Protein AF-A0A314XPW4-F1 (afdb_monomer_lite)

pLDDT: mean 75.12, std 13.67, range [44.5, 95.25]

Secondary structure (DSSP, 8-state):
-EEEEEEEEEE-----GGGS--EEETTEEESEEEEEEEEETT-S---PPPEEEE-GGG----S-EEEEEEEEGGGG-SHHHHH-S-EEEEEEEESTTEEEEEEEEEEE-HHHHTT---

Foldseek 3Di:
DWKKKKWKKAQADDDPPVPADFDDDPPDTAQKWKWKWKDQPPDPDTFDIDIGGDHCVVDPRPDIDMDMDIDDCVRRDCVCVVPGPDMDIDMDIGHPRMDTDDMDMDDDDPVNCPPVDD

Sequence (118 aa):
MGYALCAVFVLRRRHPPNLLGKWKYGTHNTAHGLRCEVKPGNLGEGGRCPFFGCSEELGQIESEHIWLSFVSGEYFGTSWQDSCHHLDFSFKSLGPGLELKRCGVRFIYEKDLVGIKQ

Structure (mmCIF, N/CA/C/O backbone):
data_AF-A0A314XPW4-F1
#
_entry.id   AF-A0A314XPW4-F1
#
loop_
_atom_site.group_PDB
_atom_site.id
_atom_site.type_symbol
_atom_site.label_atom_id
_atom_site.label_alt_id
_atom_site.label_comp_id
_atom_site.label_asym_id
_atom_site.label_entity_id
_atom_site.label_seq_id
_atom_site.pdbx_PDB_ins_code
_atom_site.Cartn_x
_atom_site.Cartn_y
_atom_site.Cartn_z
_atom_site.occupancy
_atom_site.B_iso_or_equiv
_atom_site.auth_seq_id
_atom_site.auth_comp_id
_atom_site.auth_asym_id
_atom_site.auth_atom_id
_atom_site.pdbx_PDB_model_num
ATOM 1 N N . MET A 1 1 ? -6.075 -2.026 17.381 1.00 81.75 1 MET A N 1
ATOM 2 C CA . MET A 1 1 ? -6.769 -1.975 16.066 1.00 81.75 1 MET A CA 1
ATOM 3 C C . MET A 1 1 ? -5.846 -1.380 15.011 1.00 81.75 1 MET A C 1
ATOM 5 O O . MET A 1 1 ? -4.954 -0.625 15.376 1.00 81.75 1 MET A O 1
ATOM 9 N N . GLY A 1 2 ? -6.026 -1.701 13.731 1.00 84.56 2 GLY A N 1
ATOM 10 C CA . GLY A 1 2 ? -5.185 -1.174 12.651 1.00 84.56 2 GLY A CA 1
ATOM 11 C C . GLY A 1 2 ? -5.688 -1.579 11.271 1.00 84.56 2 GLY A C 1
ATOM 12 O O . GLY A 1 2 ? -6.837 -1.994 11.122 1.00 84.56 2 GLY A O 1
ATOM 13 N N . TYR A 1 3 ? -4.824 -1.493 10.267 1.00 87.00 3 TYR A N 1
ATOM 14 C CA . TYR A 1 3 ? -5.115 -2.006 8.932 1.00 87.00 3 TYR A CA 1
ATOM 15 C C . TYR A 1 3 ? -3.942 -2.820 8.392 1.00 87.00 3 TYR A C 1
ATOM 17 O O . TYR A 1 3 ? -2.773 -2.516 8.628 1.00 87.00 3 TYR A O 1
ATOM 25 N N . ALA A 1 4 ? -4.273 -3.875 7.659 1.00 91.12 4 ALA A N 1
ATOM 26 C CA . ALA A 1 4 ? -3.341 -4.617 6.836 1.00 91.12 4 ALA A CA 1
ATOM 27 C C . ALA A 1 4 ? -3.505 -4.169 5.383 1.00 91.12 4 ALA A C 1
ATOM 29 O O . ALA A 1 4 ? -4.627 -4.008 4.901 1.00 91.12 4 ALA A O 1
ATOM 30 N N . LEU A 1 5 ? -2.393 -3.994 4.683 1.00 93.06 5 LEU A N 1
ATOM 31 C CA . LEU A 1 5 ? -2.363 -3.746 3.248 1.00 93.06 5 LEU A CA 1
ATOM 32 C C . LEU A 1 5 ? -1.633 -4.874 2.540 1.00 93.06 5 LEU A C 1
ATOM 34 O O . LEU A 1 5 ? -0.689 -5.455 3.084 1.00 93.06 5 LEU A O 1
ATOM 38 N N . CYS A 1 6 ? -2.046 -5.138 1.308 1.00 95.25 6 CYS A N 1
ATOM 39 C CA . CYS A 1 6 ? -1.331 -6.001 0.394 1.00 95.25 6 CYS A CA 1
ATOM 40 C C . CYS A 1 6 ? -1.216 -5.357 -0.988 1.00 95.25 6 CYS A C 1
ATOM 42 O O . CYS A 1 6 ? -2.109 -4.641 -1.443 1.00 95.25 6 CYS A O 1
ATOM 44 N N . ALA A 1 7 ? -0.107 -5.626 -1.663 1.00 94.62 7 ALA A N 1
ATOM 45 C CA . ALA A 1 7 ? 0.131 -5.202 -3.030 1.00 94.62 7 ALA A CA 1
ATOM 46 C C . ALA A 1 7 ? 0.906 -6.284 -3.777 1.00 94.62 7 ALA A C 1
ATOM 48 O O . ALA A 1 7 ? 1.959 -6.720 -3.321 1.00 94.62 7 ALA A O 1
ATOM 49 N N . VAL A 1 8 ? 0.391 -6.700 -4.930 1.00 93.44 8 VAL A N 1
ATOM 50 C CA . VAL A 1 8 ? 1.117 -7.545 -5.877 1.00 93.44 8 VAL A CA 1
ATOM 51 C C . VAL A 1 8 ? 1.801 -6.632 -6.875 1.00 93.44 8 VAL A C 1
ATOM 53 O O . VAL A 1 8 ? 1.142 -5.793 -7.497 1.00 93.44 8 VAL A O 1
ATOM 56 N N . PHE A 1 9 ? 3.108 -6.789 -7.032 1.00 89.88 9 PHE A N 1
ATOM 57 C CA . PHE A 1 9 ? 3.911 -5.960 -7.915 1.00 89.88 9 PHE A CA 1
ATOM 58 C C . PHE A 1 9 ? 4.925 -6.786 -8.695 1.00 89.88 9 PHE A C 1
ATOM 60 O O . PHE A 1 9 ? 5.287 -7.896 -8.314 1.00 89.88 9 PHE A O 1
ATOM 67 N N . VAL A 1 10 ? 5.394 -6.219 -9.798 1.00 87.44 10 VAL A N 1
ATOM 68 C CA . VAL A 1 10 ? 6.456 -6.787 -10.626 1.00 87.44 10 VAL A CA 1
ATOM 69 C C . VAL A 1 10 ? 7.393 -5.668 -11.056 1.00 87.44 10 VAL A C 1
ATOM 71 O O . VAL A 1 10 ? 6.955 -4.542 -11.290 1.00 87.44 10 VAL A O 1
ATOM 74 N N . LEU A 1 11 ? 8.683 -5.966 -11.167 1.00 80.88 11 LEU A N 1
ATOM 75 C CA . LEU A 1 11 ? 9.668 -5.037 -11.707 1.00 80.88 11 LEU A CA 1
ATOM 76 C C . LEU A 1 11 ? 9.913 -5.385 -13.178 1.00 80.88 11 LEU A C 1
ATOM 78 O O . LEU A 1 11 ? 10.597 -6.349 -13.511 1.00 80.88 11 LEU A O 1
ATOM 82 N N . ARG A 1 12 ? 9.312 -4.615 -14.084 1.00 74.75 12 ARG A N 1
ATOM 83 C CA . ARG A 1 12 ? 9.518 -4.737 -15.526 1.00 74.75 12 ARG A CA 1
ATOM 84 C C . ARG A 1 12 ? 10.576 -3.737 -15.977 1.00 74.75 12 ARG A C 1
ATOM 86 O O . ARG A 1 12 ? 10.358 -2.535 -15.899 1.00 74.75 12 ARG A O 1
ATOM 93 N N . ARG A 1 13 ? 11.656 -4.260 -16.568 1.00 67.81 13 ARG A N 1
ATOM 94 C CA . ARG A 1 13 ? 12.870 -3.574 -17.067 1.00 67.81 13 ARG A CA 1
ATOM 95 C C . ARG A 1 13 ? 13.982 -3.427 -16.024 1.00 67.81 13 ARG A C 1
ATOM 97 O O . ARG A 1 13 ? 13.885 -2.596 -15.130 1.00 67.81 13 ARG A O 1
ATOM 104 N N . ARG A 1 14 ? 15.086 -4.132 -16.294 1.00 62.59 14 ARG A N 1
ATOM 105 C CA . ARG A 1 14 ? 16.423 -3.866 -15.751 1.00 62.59 14 ARG A CA 1
ATOM 106 C C . ARG A 1 14 ? 16.975 -2.610 -16.422 1.00 62.59 14 ARG A C 1
ATOM 108 O O . ARG A 1 14 ? 17.522 -2.695 -17.520 1.00 62.59 14 ARG A O 1
ATOM 115 N N . HIS A 1 15 ? 16.748 -1.432 -15.848 1.00 55.94 15 HIS A N 1
ATOM 116 C CA . HIS A 1 15 ? 17.528 -0.265 -16.272 1.00 55.94 15 HIS A CA 1
ATOM 117 C C . HIS A 1 15 ? 18.902 -0.354 -15.607 1.00 55.94 15 HIS A C 1
ATOM 119 O O . HIS A 1 15 ? 18.976 -0.825 -14.476 1.00 55.94 15 HIS A O 1
ATOM 125 N N . PRO A 1 16 ? 19.991 0.094 -16.255 1.00 53.78 16 PRO A N 1
ATOM 126 C CA . PRO A 1 16 ? 21.289 0.121 -15.604 1.00 53.78 16 PRO A CA 1
ATOM 127 C C . PRO A 1 16 ? 21.167 0.870 -14.266 1.00 53.78 16 PRO A C 1
ATOM 129 O O . PRO A 1 16 ? 20.683 2.010 -14.275 1.00 53.78 16 PRO A O 1
ATOM 132 N N . PRO A 1 17 ? 21.616 0.287 -13.137 1.00 52.88 17 PRO A N 1
ATOM 133 C CA . PRO A 1 17 ? 21.482 0.887 -11.802 1.00 52.88 17 PRO A CA 1
ATOM 134 C C . PRO A 1 17 ? 22.100 2.294 -11.689 1.00 52.88 17 PRO A C 1
ATOM 136 O O . PRO A 1 17 ? 21.825 3.034 -10.748 1.00 52.88 17 PRO A O 1
ATOM 139 N N . ASN A 1 18 ? 22.900 2.681 -12.685 1.00 52.00 18 ASN A N 1
ATOM 140 C CA . ASN A 1 18 ? 23.696 3.899 -12.752 1.00 52.00 18 ASN A CA 1
ATOM 141 C C . ASN A 1 18 ? 22.926 5.137 -13.257 1.00 52.00 18 ASN A C 1
ATOM 143 O O . ASN A 1 18 ? 23.500 6.221 -13.274 1.00 52.00 18 ASN A O 1
ATOM 147 N N . LEU A 1 19 ? 21.663 5.004 -13.686 1.00 50.41 19 LEU A N 1
ATOM 148 C CA . LEU A 1 19 ? 20.864 6.121 -14.231 1.00 50.41 19 LEU A CA 1
ATOM 149 C C . LEU A 1 19 ? 19.768 6.638 -13.287 1.00 50.41 19 LEU A C 1
ATOM 151 O O . LEU A 1 19 ? 19.079 7.600 -13.623 1.00 50.41 19 LEU A O 1
ATOM 155 N N . LEU A 1 20 ? 19.589 6.024 -12.114 1.00 53.62 20 LEU A N 1
ATOM 156 C CA . LEU A 1 20 ? 18.512 6.370 -11.188 1.00 53.62 20 LEU A CA 1
ATOM 157 C C . LEU A 1 20 ? 19.048 7.016 -9.916 1.00 53.62 20 LEU A C 1
ATOM 159 O O . LEU A 1 20 ? 19.9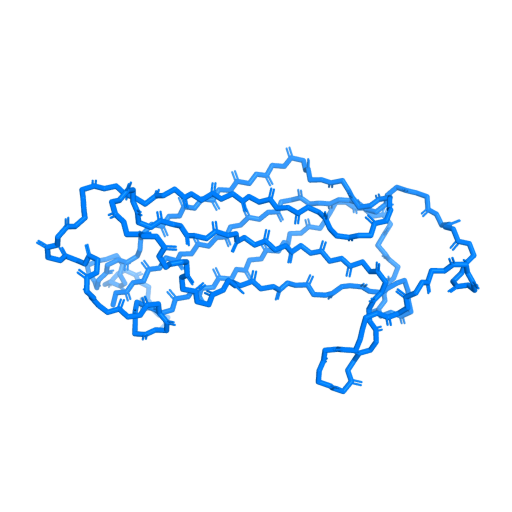08 6.463 -9.232 1.00 53.62 20 LEU A O 1
ATOM 163 N N . GLY A 1 21 ? 18.497 8.184 -9.573 1.00 55.44 21 GLY A N 1
ATOM 164 C CA . GLY A 1 21 ? 18.719 8.803 -8.271 1.00 55.44 21 GLY A CA 1
ATOM 165 C C . GLY A 1 21 ? 18.297 7.834 -7.167 1.00 55.44 21 GLY A C 1
ATOM 166 O O . GLY A 1 21 ? 17.119 7.503 -7.041 1.00 55.44 21 GLY A O 1
ATOM 167 N N 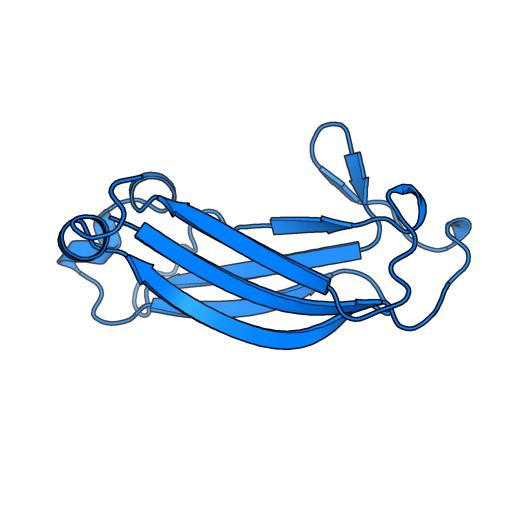. LYS A 1 22 ? 19.267 7.340 -6.392 1.00 61.62 22 LYS A N 1
ATOM 168 C CA . LYS A 1 22 ? 19.013 6.476 -5.237 1.00 61.62 22 LYS A CA 1
ATOM 169 C C . LYS A 1 22 ? 18.385 7.325 -4.124 1.00 61.62 22 LYS A C 1
ATOM 171 O O . LYS A 1 22 ? 18.986 8.305 -3.684 1.00 61.62 22 LYS A O 1
ATOM 176 N N . TRP A 1 23 ? 17.197 6.950 -3.652 1.00 60.34 23 TRP A N 1
ATOM 177 C CA . TRP A 1 23 ? 16.583 7.589 -2.487 1.00 60.34 23 TRP A CA 1
ATOM 178 C C . TRP A 1 23 ? 17.219 7.021 -1.215 1.00 60.34 23 TRP A C 1
ATOM 180 O O . TRP A 1 23 ? 17.253 5.801 -1.045 1.00 60.34 23 TRP A O 1
ATOM 190 N N . LYS A 1 24 ? 17.717 7.890 -0.326 1.00 54.59 24 LYS A N 1
ATOM 191 C CA . LYS A 1 24 ? 18.213 7.497 1.002 1.00 54.59 24 LYS A CA 1
ATOM 192 C C . LYS A 1 24 ? 17.038 7.354 1.965 1.00 54.59 24 LYS A C 1
ATOM 194 O O . LYS A 1 24 ? 16.454 8.359 2.365 1.00 54.59 24 LYS A O 1
ATOM 199 N N . TYR A 1 25 ? 16.732 6.126 2.371 1.00 53.25 25 TYR A N 1
ATOM 200 C CA . TYR A 1 25 ? 15.792 5.845 3.455 1.00 53.25 25 TYR A CA 1
ATOM 201 C C . TYR A 1 25 ? 16.497 5.031 4.543 1.00 53.25 25 TYR A C 1
ATOM 203 O O . TYR A 1 25 ? 16.735 3.832 4.401 1.00 53.25 25 TYR A O 1
ATOM 211 N N . GLY A 1 26 ? 16.863 5.706 5.637 1.00 58.25 26 GLY A N 1
ATOM 212 C CA . GLY A 1 26 ? 17.672 5.106 6.698 1.00 58.25 26 GLY A CA 1
ATOM 213 C C . GLY A 1 26 ? 19.045 4.669 6.174 1.00 58.25 26 GLY A C 1
ATOM 214 O O . GLY A 1 26 ? 19.778 5.477 5.608 1.00 58.25 26 GLY A O 1
ATOM 215 N N . THR A 1 27 ? 19.383 3.390 6.352 1.00 44.50 27 THR A N 1
ATOM 216 C CA . THR A 1 27 ? 20.640 2.768 5.893 1.00 44.50 27 THR A CA 1
ATOM 217 C C . THR A 1 27 ? 20.589 2.251 4.454 1.00 44.50 27 THR A C 1
ATOM 219 O O . THR A 1 27 ? 21.618 1.822 3.934 1.00 44.50 27 THR A O 1
ATOM 222 N N . HIS A 1 28 ? 19.422 2.274 3.800 1.00 51.00 28 HIS A N 1
ATOM 223 C CA . HIS A 1 28 ? 19.236 1.678 2.479 1.00 51.00 28 HIS A CA 1
ATOM 224 C C . HIS A 1 28 ? 19.027 2.741 1.401 1.00 51.00 28 HIS A C 1
ATOM 226 O O . HIS A 1 28 ? 18.240 3.678 1.544 1.00 51.00 28 HIS A O 1
ATOM 232 N N . ASN A 1 29 ? 19.734 2.554 0.292 1.00 59.06 29 ASN A N 1
ATOM 233 C CA . ASN A 1 29 ? 19.535 3.303 -0.935 1.00 59.06 29 ASN A CA 1
ATOM 234 C C . ASN A 1 29 ? 18.626 2.487 -1.856 1.00 59.06 29 ASN A C 1
ATOM 236 O O . ASN A 1 29 ? 19.040 1.430 -2.327 1.00 59.06 29 ASN A O 1
ATOM 240 N N . THR A 1 30 ? 17.412 2.961 -2.137 1.00 63.97 30 THR A N 1
ATOM 241 C CA . THR A 1 30 ? 16.483 2.248 -3.032 1.00 63.97 30 THR A CA 1
ATOM 242 C C . THR A 1 30 ? 16.155 3.111 -4.240 1.00 63.97 30 THR A C 1
ATOM 244 O O . THR A 1 30 ? 15.822 4.285 -4.085 1.00 63.97 30 THR A O 1
ATOM 247 N N . ALA A 1 31 ? 16.230 2.544 -5.444 1.00 67.25 31 ALA A N 1
ATOM 248 C CA . ALA A 1 31 ? 15.769 3.207 -6.668 1.00 67.25 31 ALA A CA 1
ATOM 249 C C . ALA A 1 31 ? 14.276 2.952 -6.944 1.00 67.25 31 ALA A C 1
ATOM 251 O O . ALA A 1 31 ? 13.658 3.713 -7.689 1.00 67.25 31 ALA A O 1
ATOM 252 N N . HIS A 1 32 ? 13.698 1.919 -6.315 1.00 77.94 32 HIS A N 1
ATOM 253 C CA . HIS A 1 32 ? 12.321 1.485 -6.525 1.00 77.94 32 HIS A CA 1
ATOM 254 C C . HIS A 1 32 ? 11.598 1.270 -5.197 1.00 77.94 32 HIS A C 1
ATOM 256 O O . HIS A 1 32 ? 12.203 0.935 -4.176 1.00 77.94 32 HIS A O 1
ATOM 262 N N . GLY A 1 33 ? 10.281 1.425 -5.206 1.00 84.12 33 GLY A N 1
ATOM 263 C CA . GLY A 1 33 ? 9.480 1.112 -4.038 1.00 84.12 33 GLY A CA 1
ATOM 264 C C . GLY A 1 33 ? 7.988 1.253 -4.257 1.00 84.12 33 GLY A C 1
ATOM 265 O O . GLY A 1 33 ? 7.519 1.713 -5.296 1.00 84.12 33 GLY A O 1
ATOM 266 N N . LEU A 1 34 ? 7.242 0.865 -3.235 1.00 88.56 34 LEU A N 1
ATOM 267 C CA . LEU A 1 34 ? 5.811 1.065 -3.125 1.00 88.56 34 LEU A CA 1
ATOM 268 C C . LEU A 1 34 ? 5.523 1.937 -1.913 1.00 88.56 34 LEU A C 1
ATOM 270 O O . LEU A 1 34 ? 6.140 1.795 -0.859 1.00 88.56 34 LEU A O 1
ATOM 274 N N . ARG A 1 35 ? 4.555 2.831 -2.060 1.00 88.69 35 ARG A N 1
ATOM 275 C CA . ARG A 1 35 ? 3.995 3.620 -0.966 1.00 88.69 35 ARG A CA 1
ATOM 276 C C . ARG A 1 35 ? 2.488 3.434 -0.960 1.00 88.69 35 ARG A C 1
ATOM 278 O O . ARG A 1 35 ? 1.875 3.454 -2.022 1.00 88.69 35 ARG A O 1
ATOM 285 N N . CYS A 1 36 ? 1.891 3.298 0.216 1.00 89.75 36 CYS A N 1
ATOM 286 C CA . CYS A 1 36 ? 0.449 3.454 0.370 1.00 89.75 36 CYS A CA 1
ATOM 287 C C . CYS A 1 36 ? 0.185 4.737 1.149 1.00 89.75 36 CYS A C 1
ATOM 289 O O . CYS A 1 36 ? 0.564 4.853 2.311 1.00 89.75 36 CYS A O 1
ATOM 291 N N . GLU A 1 37 ? -0.434 5.708 0.492 1.00 87.00 37 GLU A N 1
ATOM 292 C CA . GLU A 1 37 ? -0.914 6.927 1.131 1.00 87.00 37 GLU A CA 1
ATOM 293 C C . GLU A 1 37 ? -2.273 6.662 1.760 1.00 87.00 37 GLU A C 1
ATOM 295 O O . GLU A 1 37 ? -3.122 6.029 1.134 1.00 87.00 37 GLU A O 1
ATOM 300 N N . VAL A 1 38 ? -2.467 7.142 2.986 1.00 82.12 38 VAL A N 1
ATOM 301 C CA . VAL A 1 38 ? -3.736 7.021 3.704 1.00 82.12 38 VAL A CA 1
ATOM 302 C C . VAL A 1 38 ? -4.197 8.416 4.076 1.00 82.12 38 VAL A C 1
ATOM 304 O O . VAL A 1 38 ? -3.426 9.190 4.648 1.00 82.12 38 VAL A O 1
ATOM 307 N N . LYS A 1 39 ? -5.433 8.753 3.716 1.00 80.12 39 LYS A N 1
ATOM 308 C CA . LYS A 1 39 ? -6.029 10.061 3.988 1.00 80.12 39 LYS A CA 1
ATOM 309 C C . LYS A 1 39 ? -7.379 9.878 4.673 1.00 80.12 39 LYS A C 1
ATOM 311 O O . LYS A 1 39 ? -8.218 9.150 4.144 1.00 80.12 39 LYS A O 1
ATOM 316 N N . PRO A 1 40 ? -7.617 10.519 5.825 1.00 76.19 40 PRO A N 1
ATOM 317 C CA . PRO A 1 40 ? -8.968 10.672 6.336 1.00 76.19 40 PRO A CA 1
ATOM 318 C C . PRO A 1 40 ? -9.709 11.654 5.426 1.00 76.19 40 PRO A C 1
ATOM 320 O O . PRO A 1 40 ? -9.194 12.741 5.173 1.00 76.19 40 PRO A O 1
ATOM 323 N N . GLY A 1 41 ? -10.905 11.307 4.945 1.00 67.81 41 GLY A N 1
ATOM 324 C CA . GLY A 1 41 ? -11.619 12.097 3.926 1.00 67.81 41 GLY A CA 1
ATOM 325 C C . GLY A 1 41 ? -11.846 13.580 4.257 1.00 67.81 41 GLY A C 1
ATOM 326 O O . GLY A 1 41 ? -12.055 14.391 3.358 1.00 67.81 41 GLY A O 1
ATOM 327 N N . ASN A 1 42 ? -11.753 13.951 5.540 1.00 65.38 42 ASN A N 1
ATOM 328 C CA . ASN A 1 42 ? -12.057 15.292 6.043 1.00 65.38 42 ASN A CA 1
ATOM 329 C C . ASN A 1 42 ? -10.840 16.020 6.650 1.00 65.38 42 ASN A C 1
ATOM 331 O O . ASN A 1 42 ? -10.966 17.170 7.062 1.00 65.38 42 ASN A O 1
ATOM 335 N N . LEU A 1 43 ? -9.679 15.362 6.765 1.00 61.06 43 LEU A N 1
ATOM 336 C CA . LEU A 1 43 ? -8.495 15.912 7.431 1.00 61.06 43 LEU A CA 1
ATOM 337 C C . LEU A 1 43 ? -7.374 16.061 6.401 1.00 61.06 43 LEU A C 1
ATOM 339 O O . LEU A 1 43 ? -6.929 15.088 5.797 1.00 61.06 43 LEU A O 1
ATOM 343 N N . GLY A 1 44 ? -6.908 17.296 6.206 1.00 56.72 44 GLY A N 1
ATOM 344 C CA . GLY A 1 44 ? -5.836 17.630 5.260 1.00 56.72 44 GLY A CA 1
ATOM 345 C C . GLY A 1 44 ? -4.459 17.056 5.619 1.00 56.72 44 GLY A C 1
ATOM 346 O O . GLY A 1 44 ? -3.521 17.191 4.835 1.00 56.72 44 GLY A O 1
ATOM 347 N N . GLU A 1 45 ? -4.325 16.403 6.774 1.00 56.25 45 GLU A N 1
ATOM 348 C CA . GLU A 1 45 ? -3.083 15.785 7.225 1.00 56.25 45 GLU A CA 1
ATOM 349 C C . GLU A 1 45 ? -3.112 14.274 6.971 1.00 56.25 45 GLU A C 1
ATOM 351 O O . GLU A 1 45 ? -3.803 13.504 7.639 1.00 56.25 45 GLU A O 1
ATOM 356 N N . GLY A 1 46 ? -2.341 13.841 5.970 1.00 57.28 46 GLY A N 1
ATOM 357 C CA . GLY A 1 46 ? -2.030 12.429 5.772 1.00 57.28 46 GLY A CA 1
ATOM 358 C C . GLY A 1 46 ? -1.048 11.965 6.846 1.00 57.28 46 GLY A C 1
ATOM 359 O O . GLY A 1 46 ? 0.018 12.558 7.010 1.00 57.28 46 GLY A O 1
ATOM 360 N N . GLY A 1 47 ? -1.387 10.907 7.582 1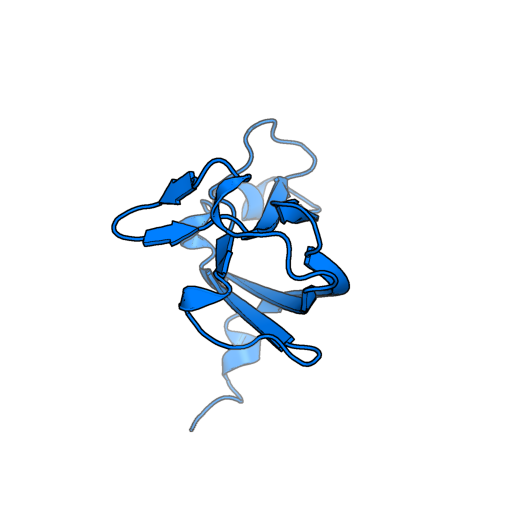.00 61.41 47 GLY A N 1
ATOM 361 C CA . GLY A 1 47 ? -0.471 10.306 8.552 1.00 61.41 47 GLY A CA 1
ATOM 362 C C . GLY A 1 47 ? 0.709 9.575 7.889 1.00 61.41 47 GLY A C 1
ATOM 363 O O . GLY A 1 47 ? 0.872 9.567 6.663 1.00 61.41 47 GLY A O 1
ATOM 364 N N . ARG A 1 48 ? 1.562 8.929 8.701 1.00 66.44 48 ARG A N 1
ATOM 365 C CA . ARG A 1 48 ? 2.715 8.171 8.179 1.00 66.44 48 ARG A CA 1
ATOM 366 C C . ARG A 1 48 ? 2.250 7.066 7.230 1.00 66.44 48 ARG A C 1
ATOM 368 O O . ARG A 1 48 ? 1.467 6.195 7.595 1.00 66.44 48 ARG A O 1
ATOM 375 N N . CYS A 1 49 ? 2.788 7.109 6.016 1.00 75.56 49 CYS A N 1
ATOM 376 C CA . CYS A 1 49 ? 2.468 6.187 4.939 1.00 75.56 49 CYS A CA 1
ATOM 377 C C . CYS A 1 49 ? 3.412 4.977 4.993 1.00 75.56 49 CYS A C 1
ATOM 379 O O . CYS A 1 49 ? 4.632 5.179 4.972 1.00 75.56 49 CYS A O 1
ATOM 381 N N . PRO A 1 50 ? 2.906 3.734 5.037 1.00 84.00 50 PRO A N 1
ATOM 382 C CA . PRO A 1 50 ? 3.759 2.566 4.900 1.00 84.00 50 PRO A CA 1
ATOM 383 C C . PRO A 1 50 ? 4.468 2.596 3.540 1.00 84.00 50 PRO A C 1
ATOM 385 O O . PRO A 1 50 ? 3.887 2.942 2.503 1.00 84.00 50 PRO A O 1
ATOM 388 N N . PHE A 1 51 ? 5.752 2.258 3.575 1.00 85.25 51 PHE A N 1
ATOM 389 C CA . PHE A 1 51 ? 6.644 2.265 2.426 1.00 85.25 51 PHE A CA 1
ATOM 390 C C . PHE A 1 51 ? 7.427 0.960 2.384 1.00 85.25 51 PHE A C 1
ATOM 392 O O . PHE A 1 51 ? 7.912 0.476 3.406 1.00 85.25 51 PHE A O 1
ATOM 399 N N . PHE A 1 52 ? 7.574 0.428 1.181 1.00 84.00 52 PHE A N 1
ATOM 400 C CA . PHE A 1 52 ? 8.406 -0.717 0.877 1.00 84.00 52 PHE A CA 1
ATOM 401 C C . PHE A 1 52 ? 9.435 -0.304 -0.166 1.00 84.00 52 PHE A C 1
ATOM 403 O O . PHE A 1 52 ? 9.080 0.071 -1.281 1.00 84.00 52 PHE A O 1
ATOM 410 N N . GLY A 1 53 ? 10.709 -0.364 0.202 1.00 79.62 53 GLY A N 1
ATOM 411 C CA . GLY A 1 53 ? 11.813 -0.146 -0.720 1.00 79.62 53 GLY A CA 1
ATOM 412 C C . GLY A 1 53 ? 12.281 -1.469 -1.310 1.00 79.62 53 GLY A C 1
ATOM 413 O O . GLY A 1 53 ? 12.432 -2.450 -0.587 1.00 79.62 53 GLY A O 1
ATOM 414 N N . CYS A 1 54 ? 12.551 -1.488 -2.611 1.00 73.62 54 CYS A N 1
ATOM 415 C CA . CYS A 1 54 ? 13.209 -2.614 -3.257 1.00 73.62 54 CYS A CA 1
ATOM 416 C C . CYS A 1 54 ? 14.348 -2.134 -4.157 1.00 73.62 54 CYS A C 1
ATOM 418 O O . CYS A 1 54 ? 14.362 -1.017 -4.680 1.00 73.62 54 CYS A O 1
ATOM 420 N N . SER A 1 55 ? 15.351 -2.989 -4.290 1.00 69.38 55 SER A N 1
ATOM 421 C CA . SER A 1 55 ? 16.500 -2.774 -5.158 1.00 69.38 55 SER A CA 1
ATOM 422 C C . SER A 1 55 ? 16.753 -4.065 -5.910 1.00 69.38 55 SER A C 1
ATOM 424 O O . SER A 1 55 ? 16.635 -5.139 -5.323 1.00 69.38 55 SER A O 1
ATOM 426 N N . GLU A 1 56 ? 17.152 -3.958 -7.172 1.00 62.41 56 GLU A N 1
ATOM 427 C CA . GLU A 1 56 ? 17.651 -5.103 -7.939 1.00 62.41 56 GLU A CA 1
ATOM 428 C C . GLU A 1 56 ? 18.865 -5.753 -7.248 1.00 62.41 56 GLU A C 1
ATOM 430 O O . GLU A 1 56 ? 19.072 -6.958 -7.356 1.00 62.41 56 GLU A O 1
ATOM 435 N N . GLU A 1 57 ? 19.629 -4.971 -6.472 1.00 59.94 57 GLU A N 1
ATOM 436 C CA . GLU A 1 57 ? 20.767 -5.437 -5.664 1.00 59.94 57 GLU A CA 1
ATOM 437 C C . GLU A 1 57 ? 20.330 -6.282 -4.446 1.00 59.94 57 GLU A C 1
ATOM 439 O O . GLU A 1 57 ? 21.119 -7.071 -3.935 1.00 59.94 57 GLU A O 1
ATOM 444 N N . LEU A 1 58 ? 19.087 -6.122 -3.966 1.00 56.50 58 LEU A N 1
ATOM 445 C CA . LEU A 1 58 ? 18.553 -6.810 -2.777 1.00 56.50 58 LEU A CA 1
ATOM 446 C C . LEU A 1 58 ? 17.865 -8.146 -3.109 1.00 56.50 58 LEU A C 1
ATOM 448 O O . LEU A 1 58 ? 17.437 -8.857 -2.201 1.00 56.50 58 LEU A O 1
ATOM 452 N N . GLY A 1 59 ? 17.761 -8.495 -4.393 1.00 54.75 59 GLY A N 1
ATOM 453 C CA . GLY A 1 59 ? 17.177 -9.748 -4.860 1.00 54.75 59 GLY A CA 1
ATOM 454 C C . GLY A 1 59 ? 16.652 -9.624 -6.286 1.00 54.75 59 GLY A C 1
ATOM 455 O O . GLY A 1 59 ? 16.124 -8.584 -6.682 1.00 54.75 59 GLY A O 1
ATOM 456 N N . GLN A 1 60 ? 16.787 -10.693 -7.071 1.00 58.62 60 GLN A N 1
ATOM 457 C CA . GLN A 1 60 ? 16.257 -10.737 -8.429 1.00 58.62 60 GLN A CA 1
ATOM 458 C C . GLN A 1 60 ? 14.724 -10.805 -8.365 1.00 58.62 60 GLN A C 1
ATOM 460 O O . GLN A 1 60 ? 14.144 -11.859 -8.112 1.00 58.62 60 GLN A O 1
ATOM 465 N N . ILE A 1 61 ? 14.055 -9.668 -8.567 1.00 65.75 61 ILE A N 1
ATOM 466 C CA . ILE A 1 61 ? 12.603 -9.628 -8.761 1.00 65.75 61 ILE A CA 1
ATOM 467 C C . ILE A 1 61 ? 12.316 -10.126 -10.182 1.00 65.75 61 ILE A C 1
ATOM 469 O O . ILE A 1 61 ? 12.177 -9.339 -11.116 1.00 65.75 61 ILE A O 1
ATOM 473 N N . GLU A 1 62 ? 12.306 -11.445 -10.368 1.00 65.38 62 GLU A N 1
ATOM 474 C CA . GLU A 1 62 ? 12.078 -12.076 -11.679 1.00 65.38 62 GLU A CA 1
ATOM 475 C C . GLU A 1 62 ? 10.600 -12.407 -11.932 1.00 65.38 62 GLU A C 1
ATOM 477 O O . GLU A 1 62 ? 10.216 -12.721 -13.058 1.00 65.38 62 GLU A O 1
ATOM 482 N N . SER A 1 63 ? 9.758 -12.318 -10.897 1.00 78.56 63 SER A N 1
ATOM 483 C CA . SER A 1 63 ? 8.344 -12.706 -10.936 1.00 78.56 63 SER A CA 1
ATOM 484 C C . SER A 1 63 ? 7.446 -11.708 -10.193 1.00 78.56 63 SER A C 1
ATOM 486 O O . SER A 1 63 ? 7.877 -10.608 -9.845 1.00 78.56 63 SER A O 1
ATOM 488 N N . GLU A 1 64 ? 6.168 -12.042 -10.012 1.00 88.50 64 GLU A N 1
ATOM 489 C CA . GLU A 1 64 ? 5.258 -11.250 -9.182 1.00 88.50 64 GLU A CA 1
ATOM 490 C C . GLU A 1 64 ? 5.589 -11.455 -7.698 1.00 88.50 64 GLU A C 1
ATOM 492 O O . GLU A 1 64 ? 5.668 -12.583 -7.216 1.00 88.50 64 GLU A O 1
ATOM 497 N N . HIS A 1 65 ? 5.746 -10.360 -6.960 1.00 88.31 65 HIS A N 1
ATOM 498 C CA . HIS A 1 65 ? 5.984 -10.371 -5.520 1.00 88.31 65 HIS A CA 1
ATOM 499 C C . HIS A 1 65 ? 4.804 -9.764 -4.777 1.00 88.31 65 HIS A C 1
ATOM 501 O O . HIS A 1 65 ? 4.077 -8.920 -5.306 1.00 88.31 65 HIS A O 1
ATOM 507 N N . ILE A 1 66 ? 4.645 -10.175 -3.520 1.00 91.12 66 ILE A N 1
ATOM 508 C CA . ILE A 1 66 ? 3.669 -9.600 -2.605 1.00 91.12 66 ILE A CA 1
ATOM 509 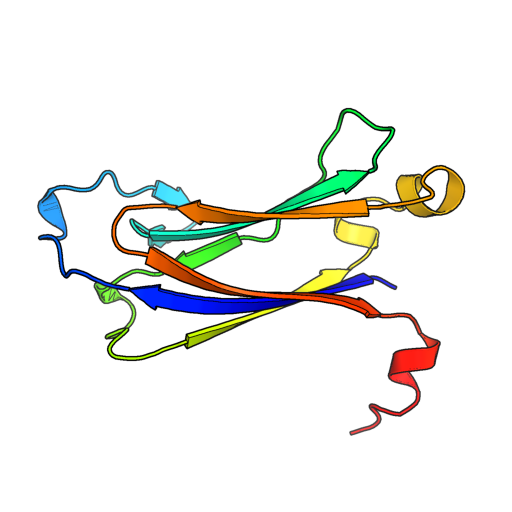C C . ILE A 1 66 ? 4.371 -8.722 -1.574 1.00 91.12 66 ILE A C 1
ATOM 511 O O . ILE A 1 66 ? 5.292 -9.146 -0.880 1.00 91.12 66 ILE A O 1
ATOM 515 N N . TRP A 1 67 ? 3.908 -7.486 -1.458 1.00 91.69 67 TRP A N 1
ATOM 516 C CA . TRP A 1 67 ? 4.147 -6.651 -0.296 1.00 91.69 67 TRP A CA 1
ATOM 517 C C . TRP A 1 67 ? 2.959 -6.817 0.648 1.00 91.69 67 TRP A C 1
ATOM 519 O O . TRP A 1 67 ? 1.826 -6.540 0.261 1.00 91.69 67 TRP A O 1
ATOM 529 N N . LEU A 1 68 ? 3.214 -7.282 1.871 1.00 93.44 68 LEU A N 1
ATOM 530 C CA . LEU A 1 68 ? 2.236 -7.378 2.953 1.00 93.44 68 LEU A CA 1
ATOM 531 C C . LEU A 1 68 ? 2.736 -6.536 4.125 1.00 93.44 68 LEU A C 1
ATOM 533 O O . LEU A 1 68 ? 3.898 -6.637 4.520 1.00 93.44 68 LEU A O 1
ATOM 537 N N . SER A 1 69 ? 1.887 -5.680 4.684 1.00 90.31 69 SER A N 1
ATOM 538 C CA . SER A 1 69 ? 2.249 -4.889 5.862 1.00 90.31 69 SER A CA 1
ATOM 539 C C . SER A 1 69 ? 1.050 -4.629 6.748 1.00 90.31 69 SER A C 1
ATOM 541 O O . SER A 1 69 ? -0.057 -4.403 6.267 1.00 90.31 69 SER A O 1
ATOM 543 N N . PHE A 1 70 ? 1.297 -4.643 8.052 1.00 88.88 70 PHE A N 1
ATOM 544 C CA . PHE A 1 70 ? 0.337 -4.240 9.063 1.00 88.88 70 PHE A CA 1
ATOM 545 C C . PHE A 1 70 ? 0.755 -2.893 9.645 1.00 88.88 70 PHE A C 1
ATOM 547 O O . PHE A 1 70 ? 1.917 -2.702 10.004 1.00 88.88 70 PHE A O 1
ATOM 554 N N . VAL A 1 71 ? -0.196 -1.971 9.746 1.00 85.19 71 VAL A N 1
ATOM 555 C CA . VAL A 1 71 ? -0.006 -0.668 10.375 1.00 85.19 71 VAL A CA 1
ATOM 556 C C . VAL A 1 71 ? -0.940 -0.579 11.574 1.00 85.19 71 VAL A C 1
ATOM 558 O O . VAL A 1 71 ? -2.165 -0.650 11.435 1.00 85.19 71 VAL A O 1
ATOM 561 N N . SER A 1 72 ? -0.349 -0.428 12.761 1.00 83.44 72 SER A N 1
ATOM 562 C CA . SER A 1 72 ? -1.108 -0.167 13.986 1.00 83.44 72 SER A CA 1
ATOM 563 C C . SER A 1 72 ? -1.836 1.171 13.867 1.0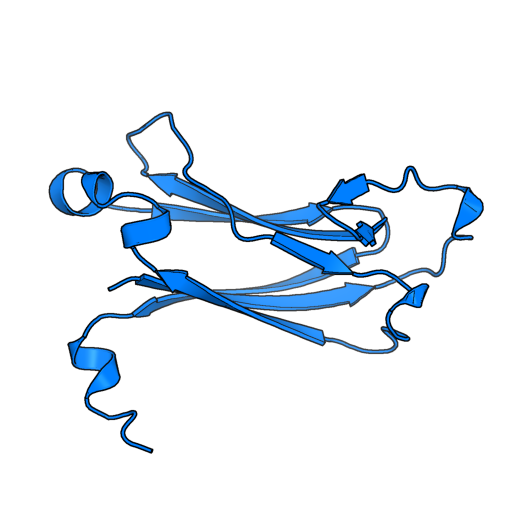0 83.44 72 SER A C 1
ATOM 565 O O . SER A 1 72 ? -1.266 2.148 13.380 1.00 83.44 72 SER A O 1
ATOM 567 N N . GLY A 1 73 ? -3.076 1.238 14.352 1.00 77.00 73 GLY A N 1
ATOM 568 C CA . GLY A 1 73 ? -3.842 2.483 14.423 1.00 77.00 73 GLY A CA 1
ATOM 569 C C . GLY A 1 73 ? -3.139 3.560 15.253 1.00 77.00 73 GLY A C 1
ATOM 570 O O . GLY A 1 73 ? -3.254 4.736 14.932 1.00 77.00 73 GLY A O 1
ATOM 571 N N . GLU A 1 74 ? -2.326 3.171 16.238 1.00 75.81 74 GLU A N 1
ATOM 572 C CA . GLU A 1 74 ? -1.483 4.098 17.012 1.00 75.81 74 GLU A CA 1
ATOM 573 C C . GLU A 1 74 ? -0.477 4.845 16.124 1.00 75.81 74 GLU A C 1
ATOM 575 O O . GLU A 1 74 ? -0.156 6.004 16.369 1.00 75.81 74 GLU A O 1
ATOM 580 N N . TYR A 1 75 ? -0.010 4.201 15.050 1.00 68.19 75 TYR A N 1
ATOM 581 C CA . TYR A 1 75 ? 0.999 4.744 14.139 1.00 68.19 75 TYR A CA 1
ATOM 582 C C . TYR A 1 75 ? 0.446 5.829 13.202 1.00 68.19 75 TYR A C 1
ATOM 584 O O . TYR A 1 75 ? 1.208 6.617 12.640 1.00 68.19 75 TYR A O 1
ATOM 592 N N . PHE A 1 76 ? -0.877 5.863 13.027 1.00 64.88 76 PHE A N 1
ATOM 593 C CA . PHE A 1 76 ? -1.591 6.816 12.175 1.00 64.88 76 PHE A CA 1
ATOM 594 C C . PHE A 1 76 ? -2.402 7.836 13.001 1.00 64.88 76 PHE A C 1
ATOM 596 O O . PHE A 1 76 ? -3.180 8.609 12.448 1.00 64.88 76 PHE A O 1
ATOM 603 N N . GLY A 1 77 ? -2.207 7.850 14.327 1.00 64.00 77 GLY A N 1
ATOM 604 C CA . GLY A 1 77 ? -3.045 8.590 15.269 1.00 64.00 77 GLY A CA 1
ATOM 605 C C . GLY A 1 77 ? -4.432 7.960 15.400 1.00 64.00 77 GLY A C 1
ATOM 606 O O . GLY A 1 77 ? -4.894 7.260 14.509 1.00 64.00 77 GLY A O 1
ATOM 607 N N . THR A 1 78 ? -5.121 8.176 16.517 1.00 68.62 78 THR A N 1
ATOM 608 C CA . THR A 1 78 ? -6.481 7.645 16.734 1.00 68.62 78 THR A CA 1
ATOM 609 C C . THR A 1 78 ? -7.577 8.660 16.406 1.00 68.62 78 THR A C 1
ATOM 611 O O . THR A 1 78 ? -8.746 8.300 16.396 1.00 68.62 78 THR A O 1
ATOM 614 N N . SER A 1 79 ? -7.220 9.904 16.065 1.00 66.38 79 SER A N 1
ATOM 615 C CA . SER A 1 79 ? -8.155 11.018 15.828 1.00 66.38 79 SER A CA 1
ATOM 616 C C . SER A 1 79 ? -9.169 10.772 14.704 1.00 66.38 79 SER A C 1
ATOM 618 O O . SER A 1 79 ? -10.274 11.316 14.730 1.00 66.38 79 SER A O 1
ATOM 620 N N . TRP A 1 80 ? -8.828 9.929 13.727 1.00 69.69 80 TRP A N 1
ATOM 621 C CA . TRP A 1 80 ? -9.740 9.532 12.654 1.00 69.69 80 TRP A CA 1
ATOM 622 C C . TRP A 1 80 ? -10.842 8.572 13.122 1.00 69.69 80 TRP A C 1
ATOM 624 O O . TRP A 1 80 ? -11.866 8.492 12.453 1.00 69.69 80 TRP A O 1
ATOM 634 N N . GLN A 1 81 ? -10.668 7.862 14.245 1.00 70.31 81 GLN A N 1
ATOM 635 C CA . GLN A 1 81 ? -11.643 6.870 14.722 1.00 70.31 81 GLN A CA 1
ATOM 636 C C . GLN A 1 81 ? -12.963 7.523 15.147 1.00 70.31 81 GLN A C 1
ATOM 638 O O . GLN A 1 81 ? -14.022 6.945 14.919 1.00 70.31 81 GLN A O 1
ATOM 643 N N . ASP A 1 82 ? -12.898 8.742 15.686 1.00 68.81 82 ASP A N 1
ATOM 644 C CA . ASP A 1 82 ? -14.066 9.435 16.241 1.00 68.81 82 ASP A CA 1
ATOM 645 C C . ASP A 1 82 ? -14.712 10.430 15.263 1.00 68.81 82 ASP A C 1
ATOM 647 O O . ASP A 1 82 ? -15.857 10.834 15.449 1.00 68.81 82 ASP A O 1
ATOM 651 N N . SER A 1 83 ? -13.987 10.852 14.221 1.00 68.81 83 SER A N 1
ATOM 652 C CA . SER A 1 83 ? -14.381 11.984 13.362 1.00 68.81 83 SER A CA 1
ATOM 653 C C . SER A 1 83 ? -14.431 11.667 11.865 1.00 68.81 83 SER A C 1
ATOM 655 O O . SER A 1 83 ? -14.898 12.491 11.072 1.00 68.81 83 SER A O 1
ATOM 657 N N . CYS A 1 84 ? -13.951 10.490 11.450 1.00 72.56 84 CYS A N 1
ATOM 658 C CA . CYS A 1 84 ? -13.813 10.144 10.044 1.00 72.56 84 CYS A CA 1
ATOM 659 C C . CYS A 1 84 ? -14.639 8.911 9.672 1.00 72.56 84 CYS A C 1
ATOM 661 O O . CYS A 1 84 ? -14.440 7.818 10.194 1.00 72.56 84 CYS A O 1
ATOM 663 N N . HIS A 1 85 ? -15.555 9.084 8.719 1.00 74.12 85 HIS A N 1
ATOM 664 C CA . HIS A 1 85 ? -16.435 8.009 8.253 1.00 74.12 85 HIS A CA 1
ATOM 665 C C . HIS A 1 85 ? -15.824 7.150 7.136 1.00 74.12 85 HIS A C 1
ATOM 667 O O . HIS A 1 85 ? -16.369 6.097 6.816 1.00 74.12 85 HIS A O 1
ATOM 673 N N . HIS A 1 86 ? -14.714 7.583 6.529 1.00 79.62 86 HIS A N 1
ATOM 674 C CA . HIS A 1 86 ? -14.006 6.821 5.502 1.00 79.62 86 HIS A CA 1
ATOM 675 C C . HIS A 1 86 ? -12.518 7.183 5.458 1.00 79.62 86 HIS A C 1
ATOM 677 O O . HIS A 1 86 ? -12.136 8.330 5.686 1.00 79.62 86 HIS A O 1
ATOM 683 N N . LEU A 1 87 ? -11.681 6.196 5.139 1.00 81.50 87 LEU A N 1
ATOM 684 C CA . LEU A 1 87 ? -10.263 6.392 4.847 1.00 81.50 87 LEU A CA 1
ATOM 685 C C . LEU A 1 87 ? -10.010 6.055 3.381 1.00 81.50 87 LEU A C 1
ATOM 687 O O . LEU A 1 87 ? -10.391 4.978 2.920 1.00 81.50 87 LEU A O 1
ATOM 691 N N . ASP A 1 88 ? -9.302 6.940 2.693 1.00 86.69 88 ASP A N 1
ATOM 692 C CA . ASP A 1 88 ? -8.850 6.709 1.331 1.00 86.69 88 ASP A CA 1
ATOM 693 C C . ASP A 1 88 ? -7.439 6.138 1.336 1.00 86.69 88 ASP A C 1
ATOM 695 O O . ASP A 1 88 ? -6.523 6.700 1.942 1.00 86.69 88 ASP A O 1
ATOM 699 N N . PHE A 1 89 ? -7.260 5.034 0.614 1.00 88.44 89 PHE A N 1
ATOM 700 C CA . PHE A 1 89 ? -5.975 4.371 0.432 1.00 88.44 89 PHE A CA 1
ATOM 701 C C . PHE A 1 89 ? -5.527 4.511 -1.022 1.00 88.44 89 PHE A C 1
ATOM 703 O O . PHE A 1 89 ? -6.226 4.091 -1.943 1.00 88.44 89 PHE A O 1
ATOM 710 N N . SER A 1 90 ? -4.339 5.071 -1.241 1.00 90.75 90 SER A N 1
ATOM 711 C CA . SER A 1 90 ? -3.759 5.247 -2.573 1.00 90.75 90 SER A CA 1
ATOM 712 C C . SER A 1 90 ? -2.389 4.587 -2.656 1.00 90.75 90 SER A C 1
ATOM 714 O O . SER A 1 90 ? -1.411 5.073 -2.089 1.00 90.75 90 SER A O 1
ATOM 716 N N . PHE A 1 91 ? -2.292 3.528 -3.453 1.00 92.75 91 PHE A N 1
ATOM 717 C CA . PHE A 1 91 ? -1.034 2.848 -3.735 1.00 92.75 91 PHE A CA 1
ATOM 718 C C . PHE A 1 91 ? -0.282 3.560 -4.861 1.00 92.75 91 PHE A C 1
ATOM 720 O O . PHE A 1 91 ? -0.839 3.840 -5.923 1.00 92.75 91 PHE A O 1
ATOM 727 N N . LYS A 1 92 ? 0.996 3.857 -4.628 1.00 89.88 92 LYS A N 1
ATOM 728 C CA . LYS A 1 92 ? 1.896 4.525 -5.568 1.00 89.88 92 LYS A CA 1
ATOM 729 C C . LYS A 1 92 ? 3.141 3.673 -5.791 1.00 89.88 92 LYS A C 1
ATOM 731 O O . LYS A 1 92 ? 3.779 3.240 -4.831 1.00 89.88 92 LYS A O 1
ATOM 736 N N . SER A 1 93 ? 3.504 3.482 -7.054 1.00 87.12 93 SER A N 1
ATOM 737 C CA . SER A 1 93 ? 4.819 2.989 -7.458 1.00 87.12 93 SER A CA 1
ATOM 738 C C . SER A 1 93 ? 5.817 4.141 -7.486 1.00 87.12 93 SER A C 1
ATOM 740 O O . SER A 1 93 ? 5.521 5.227 -7.987 1.00 87.12 93 SER A O 1
ATOM 742 N N . LEU A 1 94 ? 7.007 3.899 -6.954 1.00 83.62 94 LEU A N 1
ATOM 743 C CA . LEU A 1 94 ? 8.116 4.838 -6.917 1.00 83.62 94 LEU A CA 1
ATOM 744 C C . LEU A 1 94 ? 9.281 4.234 -7.699 1.00 83.62 94 LEU A C 1
ATOM 746 O O . LEU A 1 94 ? 9.619 3.066 -7.511 1.00 83.62 94 LEU A O 1
ATOM 750 N N . GLY A 1 95 ? 9.888 5.038 -8.569 1.00 76.81 95 GLY A N 1
ATOM 751 C CA . GLY A 1 95 ? 10.913 4.575 -9.502 1.00 76.81 95 GLY A CA 1
ATOM 752 C C . GLY A 1 95 ? 10.334 3.911 -10.761 1.00 76.81 95 GLY A C 1
ATOM 753 O O . GLY A 1 95 ? 9.178 3.486 -10.780 1.00 76.81 95 GLY A O 1
ATOM 754 N N . PRO A 1 96 ? 11.113 3.843 -11.852 1.00 75.44 96 PRO A N 1
ATOM 755 C CA . PRO A 1 96 ? 10.659 3.267 -13.110 1.00 75.44 96 PRO A CA 1
ATOM 756 C C . PRO A 1 96 ? 10.568 1.745 -13.028 1.00 75.44 96 PRO A C 1
ATOM 758 O O . PRO A 1 96 ? 11.220 1.107 -12.207 1.00 75.44 96 PRO A O 1
ATOM 761 N N . GLY A 1 97 ? 9.777 1.161 -13.923 1.00 79.00 97 GLY A N 1
ATOM 762 C CA . GLY A 1 97 ? 9.690 -0.286 -14.109 1.00 79.00 97 GLY A CA 1
ATOM 763 C C . GLY A 1 97 ? 8.884 -1.032 -13.051 1.00 79.00 97 GLY A C 1
ATOM 764 O O . GLY A 1 97 ? 8.428 -2.139 -13.318 1.00 79.00 97 GLY A O 1
ATOM 765 N N . LEU A 1 98 ? 8.648 -0.444 -11.878 1.00 82.88 98 LEU A N 1
ATOM 766 C CA . LEU A 1 98 ? 7.823 -1.070 -10.857 1.00 82.88 98 LEU A CA 1
ATOM 767 C C . LEU A 1 98 ? 6.341 -0.897 -11.201 1.00 82.88 98 LEU A C 1
ATOM 769 O O . LEU A 1 98 ? 5.825 0.217 -11.255 1.00 82.88 98 LEU A O 1
ATOM 773 N N . GLU A 1 99 ? 5.664 -2.013 -11.444 1.00 88.12 99 GLU A N 1
ATOM 774 C CA . GLU A 1 99 ? 4.263 -2.064 -11.844 1.00 88.12 99 GLU A CA 1
ATOM 775 C C . GLU A 1 99 ? 3.424 -2.701 -10.732 1.00 88.12 99 GLU A C 1
ATOM 777 O O . GLU A 1 99 ? 3.686 -3.828 -10.308 1.00 88.12 99 GLU A O 1
ATOM 782 N N . LEU A 1 100 ? 2.388 -1.989 -10.281 1.00 89.94 100 LEU A N 1
ATOM 783 C CA . LEU A 1 100 ? 1.394 -2.506 -9.345 1.00 89.94 100 LEU A CA 1
ATOM 784 C C . LEU A 1 100 ? 0.312 -3.274 -10.116 1.00 89.94 100 LEU A C 1
ATOM 786 O O . LEU A 1 100 ? -0.356 -2.709 -10.977 1.00 89.94 100 LEU A O 1
ATOM 790 N N . LYS A 1 101 ? 0.119 -4.554 -9.793 1.00 93.38 101 LYS A N 1
ATOM 791 C CA . LYS A 1 101 ? -0.875 -5.422 -10.445 1.00 93.38 101 LYS A CA 1
ATOM 792 C C . LYS A 1 101 ? -2.198 -5.456 -9.703 1.00 93.38 101 LYS A C 1
ATOM 794 O O . LYS A 1 101 ? -3.257 -5.402 -10.319 1.00 93.38 101 LYS A O 1
ATOM 799 N N . ARG A 1 102 ? -2.136 -5.616 -8.383 1.00 94.88 102 ARG A N 1
ATOM 800 C CA . ARG A 1 102 ? -3.303 -5.708 -7.499 1.00 94.88 102 ARG A CA 1
ATOM 801 C C . ARG A 1 102 ? -2.950 -5.079 -6.168 1.00 94.88 102 ARG A C 1
ATOM 803 O O . ARG A 1 102 ? -1.801 -5.152 -5.742 1.00 94.88 102 ARG A O 1
ATOM 810 N N . CYS A 1 103 ? -3.934 -4.511 -5.495 1.00 95.25 103 CYS A N 1
ATOM 811 C CA . CYS A 1 103 ? -3.776 -4.010 -4.142 1.00 95.25 103 CYS A CA 1
ATOM 812 C C . CYS A 1 103 ? -5.056 -4.231 -3.345 1.00 95.25 103 CYS A C 1
ATOM 814 O O . CYS A 1 103 ? -6.144 -4.321 -3.913 1.00 95.25 103 CYS A O 1
ATOM 816 N N . GLY A 1 104 ? -4.912 -4.318 -2.031 1.00 94.94 104 GLY A N 1
ATOM 817 C CA . GLY A 1 104 ? -6.021 -4.486 -1.113 1.00 94.94 104 GLY A CA 1
ATOM 818 C C . GLY A 1 104 ? -5.678 -3.928 0.254 1.00 94.94 104 GLY A C 1
ATOM 819 O O . GLY A 1 104 ? -4.514 -3.871 0.651 1.00 94.94 104 GLY A O 1
ATOM 820 N N . VAL A 1 105 ? -6.713 -3.514 0.973 1.00 92.62 105 VAL A N 1
ATOM 821 C CA . VAL A 1 105 ? -6.612 -3.075 2.360 1.00 92.62 105 VAL A CA 1
ATOM 822 C C . VAL A 1 105 ? -7.727 -3.735 3.146 1.00 92.62 105 VAL A C 1
ATOM 824 O O . VAL A 1 105 ? -8.842 -3.895 2.651 1.00 92.62 105 VAL A O 1
ATOM 827 N N . ARG A 1 106 ? -7.418 -4.132 4.375 1.00 90.94 106 ARG A N 1
ATOM 828 C CA . ARG A 1 106 ? -8.381 -4.682 5.317 1.00 90.94 106 ARG A CA 1
ATOM 829 C C . ARG A 1 106 ? -8.143 -4.087 6.696 1.00 90.94 106 ARG A C 1
ATOM 831 O O . ARG A 1 106 ? -7.033 -4.162 7.218 1.00 90.94 106 ARG A O 1
ATOM 838 N N . PHE A 1 107 ? -9.192 -3.546 7.306 1.00 86.88 107 PHE A N 1
ATOM 839 C CA . PHE A 1 107 ? -9.157 -3.187 8.720 1.00 86.88 107 PHE A CA 1
ATOM 840 C C . PHE A 1 107 ? -9.115 -4.439 9.587 1.00 86.88 107 PHE A C 1
ATOM 842 O O . PHE A 1 107 ? -9.802 -5.421 9.305 1.00 86.88 107 PHE A O 1
ATOM 849 N N . ILE A 1 108 ? -8.295 -4.381 10.631 1.00 87.12 108 ILE A N 1
ATOM 850 C CA . ILE A 1 108 ? -8.109 -5.453 11.599 1.00 87.12 108 ILE A CA 1
ATOM 851 C C . ILE A 1 108 ? -8.504 -4.923 12.974 1.00 87.12 108 ILE A C 1
ATOM 853 O O . ILE A 1 108 ? -7.875 -4.014 13.536 1.00 87.12 108 ILE A O 1
ATOM 857 N N . TYR A 1 109 ? -9.556 -5.515 13.515 1.00 84.56 109 TYR A N 1
ATOM 858 C CA . TYR A 1 109 ? -10.084 -5.254 14.840 1.00 84.56 109 TYR A CA 1
ATOM 859 C C . TYR A 1 109 ? -9.663 -6.364 15.806 1.00 84.56 109 TYR A C 1
ATOM 861 O O . TYR A 1 109 ? -9.303 -7.460 15.391 1.00 84.56 109 TYR A O 1
ATOM 869 N N . GLU A 1 110 ? -9.741 -6.115 17.113 1.00 82.75 110 GLU A N 1
ATOM 870 C CA . GLU A 1 110 ? -9.383 -7.128 18.123 1.00 82.75 110 GLU A CA 1
ATOM 871 C C . GLU A 1 110 ? -10.197 -8.417 17.973 1.00 82.75 110 GLU A C 1
ATOM 873 O O . GLU A 1 110 ? -9.653 -9.513 18.065 1.00 82.75 110 GLU A O 1
ATOM 878 N N . LYS A 1 111 ? -11.484 -8.289 17.630 1.00 83.56 111 LYS A N 1
ATOM 879 C CA . LYS A 1 111 ? -12.364 -9.420 17.309 1.00 83.56 111 LYS A CA 1
ATOM 880 C C . LYS A 1 111 ? -11.867 -10.279 16.139 1.00 83.56 111 LYS A C 1
ATOM 882 O O . LYS A 1 111 ? -12.106 -11.481 16.144 1.00 83.56 111 LYS A O 1
ATOM 887 N N . ASP A 1 112 ? -11.149 -9.696 15.176 1.00 83.69 112 ASP A N 1
ATOM 888 C CA . ASP A 1 112 ? -10.574 -10.438 14.046 1.00 83.69 112 ASP A CA 1
ATOM 889 C C . ASP A 1 112 ? -9.348 -11.267 14.468 1.00 83.69 112 ASP A C 1
ATOM 891 O O . ASP A 1 112 ? -8.971 -12.206 13.771 1.00 83.69 112 ASP A O 1
ATOM 895 N N . LEU A 1 113 ? -8.733 -10.951 15.616 1.00 76.19 113 LEU A N 1
ATOM 896 C CA . LEU A 1 113 ? -7.549 -11.640 16.141 1.00 76.19 113 LEU A CA 1
ATOM 897 C C . LEU A 1 113 ? -7.896 -12.851 17.017 1.00 76.19 113 LEU A C 1
ATOM 899 O O . LEU A 1 113 ? -7.039 -13.699 17.251 1.00 76.19 113 LEU A O 1
ATOM 903 N N . VAL A 1 114 ? -9.146 -12.973 17.477 1.00 71.50 114 VAL A N 1
ATOM 904 C CA . VAL A 1 114 ? -9.586 -14.039 18.400 1.00 71.50 114 VAL A CA 1
ATOM 905 C C . VAL A 1 114 ? -9.394 -15.444 17.803 1.00 71.50 114 VAL A C 1
ATOM 907 O O . VAL A 1 114 ? -9.183 -16.400 18.548 1.00 71.50 114 VAL A O 1
ATOM 910 N N . GLY A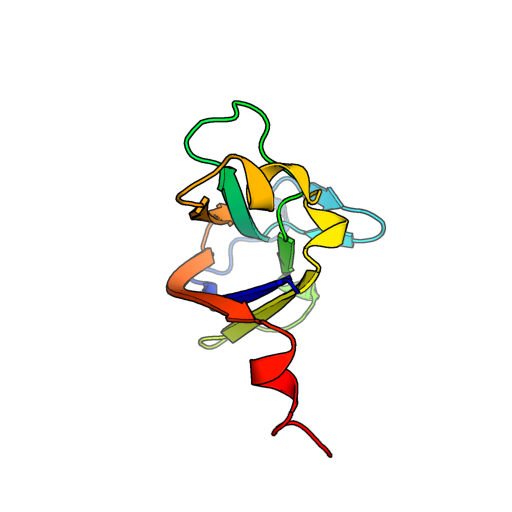 1 115 ? -9.401 -15.566 16.470 1.00 63.75 115 GLY A N 1
ATOM 911 C CA . GLY A 1 115 ? -9.145 -16.814 15.741 1.00 63.75 115 GLY A CA 1
ATOM 912 C C . GLY A 1 115 ? -7.694 -17.035 15.294 1.00 63.75 115 GLY A C 1
ATOM 913 O O . GLY A 1 115 ? -7.401 -18.092 14.750 1.00 63.75 115 GLY A O 1
ATOM 914 N N . ILE A 1 116 ? -6.784 -16.079 15.517 1.00 63.44 116 ILE A N 1
ATOM 915 C CA . ILE A 1 116 ? -5.357 -16.173 15.144 1.00 63.44 116 ILE A CA 1
ATOM 916 C C . ILE A 1 116 ? -4.528 -16.597 16.368 1.00 63.44 116 ILE A C 1
ATOM 918 O O . ILE A 1 116 ? -3.463 -16.053 16.653 1.00 63.44 116 ILE A O 1
ATOM 922 N N . LYS A 1 117 ? -5.045 -17.550 17.150 1.00 53.22 117 LYS A N 1
ATOM 923 C CA . LYS A 1 117 ? -4.245 -18.217 18.179 1.00 53.22 117 LYS A CA 1
ATOM 924 C C . LYS A 1 117 ? -3.401 -19.279 17.485 1.00 53.22 117 LYS A C 1
ATOM 926 O O . LYS A 1 117 ? -3.952 -20.222 16.924 1.00 53.22 117 LYS A O 1
ATOM 931 N N . GLN A 1 118 ? -2.094 -19.040 17.470 1.00 51.12 118 GLN A N 1
ATOM 932 C CA . GLN A 1 118 ? -1.074 -19.974 17.008 1.00 51.12 118 GLN A CA 1
ATOM 933 C C . GLN A 1 118 ? -0.864 -21.088 18.035 1.00 51.12 118 GLN A C 1
ATOM 935 O O . GLN A 1 118 ? -0.949 -20.778 19.247 1.00 51.12 118 GLN A O 1
#

Organism: NCBI:txid2094558

Radius of gyration: 16.3 Å; chains: 1; bounding box: 40×38×36 Å